Protein AF-A0A1H2SN84-F1 (afdb_monomer)

Radius of gyration: 19.7 Å; Cα contacts (8 Å, |Δi|>4): 60; chains: 1; bounding box: 45×28×54 Å

Sequence (110 aa):
MRTSPFPPEVRESVITLAETGVSQRDIAGRFGLSKTTVSKWIIAARRKGRAVPVPTDRTGVTVLSGDSKSLIRLRAEAERRHVSPEMLASVLLATICADDLFNAVLEDAW

Structure (mmCIF, N/CA/C/O backbone):
data_AF-A0A1H2SN84-F1
#
_entry.id   AF-A0A1H2SN84-F1
#
loop_
_atom_site.group_PDB
_atom_site.id
_atom_site.type_symbol
_atom_site.label_atom_id
_atom_site.label_alt_id
_atom_site.label_comp_id
_atom_site.label_asym_id
_atom_site.label_entity_id
_atom_site.label_seq_id
_atom_site.pdbx_PDB_ins_code
_atom_site.Cartn_x
_atom_site.Cartn_y
_atom_site.Cartn_z
_atom_site.occupancy
_atom_site.B_iso_or_equiv
_atom_site.auth_seq_id
_atom_site.auth_comp_id
_atom_site.auth_asym_id
_atom_site.auth_atom_id
_atom_site.pdbx_PDB_model_num
ATOM 1 N N . MET A 1 1 ? -20.908 4.381 32.822 1.00 42.06 1 MET A N 1
ATOM 2 C CA . MET A 1 1 ? -20.541 3.764 31.526 1.00 42.06 1 MET A CA 1
ATOM 3 C C . MET A 1 1 ? -20.083 4.869 30.583 1.00 42.06 1 MET A C 1
ATOM 5 O O . MET A 1 1 ? -20.814 5.836 30.439 1.00 42.06 1 MET A O 1
ATOM 9 N N . ARG A 1 2 ? -18.887 4.788 29.982 1.00 47.16 2 ARG A N 1
ATOM 10 C CA . ARG A 1 2 ? -18.501 5.723 28.908 1.00 47.16 2 ARG A CA 1
ATOM 11 C C . ARG A 1 2 ? -19.258 5.314 27.644 1.00 47.16 2 ARG A C 1
ATOM 13 O O . ARG A 1 2 ? -18.865 4.355 26.984 1.00 47.16 2 ARG A O 1
ATOM 20 N N . THR A 1 3 ? -20.368 5.980 27.354 1.00 54.72 3 THR A N 1
ATOM 21 C CA . THR A 1 3 ? -21.094 5.813 26.095 1.00 54.72 3 THR A CA 1
ATOM 22 C C . THR A 1 3 ? -20.196 6.304 24.961 1.00 54.72 3 THR A C 1
ATOM 24 O O . THR A 1 3 ? -19.685 7.422 24.977 1.00 54.72 3 THR A O 1
ATOM 27 N N . SER A 1 4 ? -19.902 5.418 24.010 1.00 61.47 4 SER A N 1
ATOM 28 C CA . SER A 1 4 ? -19.196 5.800 22.786 1.00 61.47 4 SER A CA 1
ATOM 29 C C . SER A 1 4 ? -20.082 6.809 22.043 1.00 61.47 4 SER A C 1
ATOM 31 O O . SER A 1 4 ? -21.255 6.502 21.852 1.00 61.47 4 SER A O 1
ATOM 33 N N . PRO A 1 5 ? -19.567 7.967 21.595 1.00 78.06 5 PRO A N 1
ATOM 34 C CA . PRO A 1 5 ? -20.368 9.011 20.940 1.00 78.06 5 PRO A CA 1
ATOM 35 C C . PRO A 1 5 ? -20.886 8.616 19.545 1.00 78.06 5 PRO A C 1
ATOM 37 O O . PRO A 1 5 ? -21.549 9.406 18.886 1.00 78.06 5 PRO A O 1
ATOM 40 N N . PHE A 1 6 ? -20.576 7.401 19.086 1.00 81.81 6 PHE A N 1
ATOM 41 C CA . PHE A 1 6 ? -20.945 6.885 17.773 1.00 81.81 6 PHE A CA 1
ATOM 42 C C . PHE A 1 6 ? -21.867 5.673 17.928 1.00 81.81 6 PHE A C 1
ATOM 44 O O . PHE A 1 6 ? -21.550 4.803 18.753 1.00 81.81 6 PHE A O 1
ATOM 51 N N . PRO A 1 7 ? -22.943 5.581 17.121 1.00 86.12 7 PRO A N 1
ATOM 52 C CA . PRO A 1 7 ? -23.800 4.405 17.070 1.00 86.12 7 PRO A CA 1
ATOM 53 C C . PRO A 1 7 ? -22.995 3.126 16.782 1.00 86.12 7 PRO A C 1
ATOM 55 O O . PRO A 1 7 ? -21.998 3.175 16.052 1.00 86.12 7 PRO A O 1
ATOM 58 N N . PRO A 1 8 ? -23.413 1.966 17.318 1.00 86.06 8 PRO A N 1
ATOM 59 C CA . PRO A 1 8 ? -22.728 0.695 17.079 1.00 86.06 8 PRO A CA 1
ATOM 60 C C . PRO A 1 8 ? -22.674 0.320 15.588 1.00 86.06 8 PRO A C 1
ATOM 62 O O . PRO A 1 8 ? -21.677 -0.242 15.141 1.00 86.06 8 PRO A O 1
ATOM 65 N N . GLU A 1 9 ? -23.680 0.713 14.809 1.00 90.06 9 GLU A N 1
ATOM 66 C CA . GLU A 1 9 ? -23.779 0.458 13.364 1.00 90.06 9 GLU A CA 1
ATOM 67 C C . GLU A 1 9 ? -22.654 1.120 12.555 1.00 90.06 9 GLU A C 1
ATOM 69 O O . GLU A 1 9 ? -22.128 0.542 11.601 1.00 90.06 9 GLU A O 1
ATOM 74 N N . VAL A 1 10 ? -22.213 2.311 12.979 1.00 92.94 10 VAL A N 1
ATOM 75 C CA . VAL A 1 10 ? -21.091 3.024 12.347 1.00 92.94 10 VAL A CA 1
ATOM 76 C C . VAL A 1 10 ? -19.797 2.244 12.544 1.00 92.94 10 VAL A C 1
ATOM 78 O O . VAL A 1 10 ? -18.995 2.111 11.622 1.00 92.94 10 VAL A O 1
ATOM 81 N N . ARG A 1 11 ? -19.592 1.696 13.747 1.00 93.69 11 ARG A N 1
ATOM 82 C CA . ARG A 1 11 ? -18.414 0.875 14.036 1.00 93.69 11 ARG A CA 1
ATOM 83 C C . ARG A 1 11 ? -18.399 -0.383 13.177 1.00 93.69 11 ARG A C 1
ATOM 85 O O . ARG A 1 11 ? -17.339 -0.723 12.663 1.00 93.69 11 ARG A O 1
ATOM 92 N N . GLU A 1 12 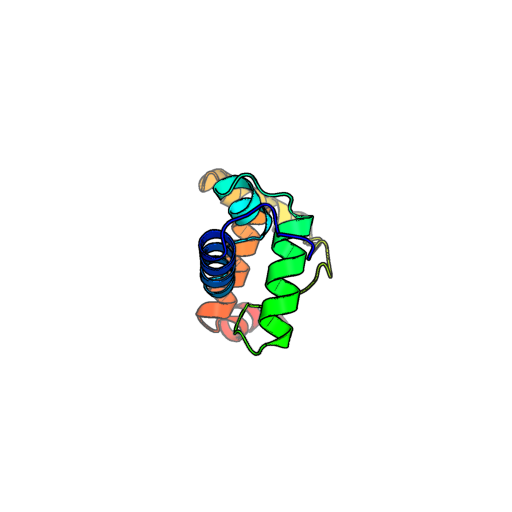? -19.537 -1.051 13.035 1.00 94.56 12 GLU A N 1
ATOM 93 C CA . GLU A 1 12 ? -19.620 -2.266 12.227 1.00 94.56 12 GLU A CA 1
ATOM 94 C C . GLU A 1 12 ? -19.336 -1.966 10.751 1.00 94.56 12 GLU A C 1
ATOM 96 O O . GLU A 1 12 ? -18.473 -2.603 10.157 1.00 94.56 12 GLU A O 1
ATOM 101 N N . SER A 1 13 ? -19.929 -0.897 10.211 1.00 94.19 13 SER A N 1
ATOM 102 C CA . SER A 1 13 ? -19.677 -0.436 8.837 1.00 94.19 13 SER A CA 1
ATOM 103 C C . SER A 1 13 ? -18.196 -0.130 8.579 1.00 94.19 13 SER A C 1
ATOM 105 O O . SER A 1 13 ? -17.649 -0.481 7.533 1.00 94.19 13 SER A O 1
ATOM 107 N N . VAL A 1 14 ? -17.519 0.497 9.550 1.00 95.12 14 VAL A N 1
ATOM 108 C CA . VAL A 1 14 ? -16.070 0.750 9.500 1.00 95.12 14 VAL A CA 1
ATOM 109 C C . VAL A 1 14 ? -15.273 -0.552 9.439 1.00 95.12 14 VAL A C 1
ATOM 111 O O . VAL A 1 14 ? -14.312 -0.632 8.675 1.00 95.12 14 VAL A O 1
ATOM 114 N N . ILE A 1 15 ? -15.642 -1.559 10.235 1.00 94.62 15 ILE A N 1
ATOM 115 C CA . ILE A 1 15 ? -14.945 -2.849 10.260 1.00 94.62 15 ILE A CA 1
ATOM 116 C C . ILE A 1 15 ? -15.157 -3.578 8.932 1.00 94.62 15 ILE A C 1
ATOM 118 O O . ILE A 1 15 ? -14.170 -3.991 8.334 1.00 94.62 15 ILE A O 1
ATOM 122 N N . THR A 1 16 ? -16.390 -3.653 8.426 1.00 92.31 16 THR A N 1
ATOM 123 C CA . THR A 1 16 ? -16.699 -4.299 7.141 1.00 92.31 16 THR A CA 1
ATOM 124 C C . THR A 1 16 ? -15.935 -3.665 5.979 1.00 92.31 16 THR A C 1
ATOM 126 O O . THR A 1 16 ? -15.356 -4.373 5.162 1.00 92.31 16 THR A O 1
ATOM 129 N N . LEU A 1 17 ? -15.852 -2.332 5.917 1.00 89.81 17 LEU A N 1
ATOM 130 C CA . LEU A 1 17 ? -15.045 -1.653 4.894 1.00 89.81 17 LEU A CA 1
ATOM 131 C C . LEU A 1 17 ? -13.541 -1.897 5.063 1.00 89.81 17 LEU A C 1
ATOM 133 O O . LEU A 1 17 ? -12.799 -1.905 4.085 1.00 89.81 17 LEU A O 1
ATOM 137 N N . ALA A 1 18 ? -13.069 -2.084 6.293 1.00 89.06 18 ALA A N 1
ATOM 138 C CA . ALA A 1 18 ? -11.676 -2.434 6.525 1.00 89.06 18 ALA A CA 1
ATOM 139 C C . ALA A 1 18 ? -11.375 -3.879 6.090 1.00 89.06 18 ALA A C 1
ATOM 141 O O . ALA A 1 18 ? -10.291 -4.132 5.575 1.00 89.06 18 ALA A O 1
ATOM 142 N N . GLU A 1 19 ? -12.317 -4.814 6.259 1.00 86.94 19 GLU A N 1
ATOM 143 C CA . GLU A 1 19 ? -12.201 -6.204 5.785 1.00 86.94 19 GLU A CA 1
ATOM 144 C C . GLU A 1 19 ? -12.072 -6.288 4.261 1.00 86.94 19 GLU A C 1
ATOM 146 O O . GLU A 1 19 ? -11.344 -7.138 3.759 1.00 86.94 19 GLU A O 1
ATOM 151 N N . THR A 1 20 ? -12.686 -5.359 3.523 1.00 81.69 20 THR A N 1
ATOM 152 C CA . THR A 1 20 ? -12.549 -5.267 2.060 1.00 81.69 20 THR A CA 1
ATOM 153 C C . THR A 1 20 ? -11.280 -4.540 1.597 1.00 81.69 20 THR A C 1
ATOM 155 O O . THR A 1 20 ? -11.100 -4.318 0.402 1.00 81.69 20 THR A O 1
ATOM 158 N N . GLY A 1 21 ? -10.386 -4.164 2.518 1.00 79.62 21 GLY A N 1
ATOM 159 C CA . GLY A 1 21 ? -9.094 -3.552 2.194 1.00 79.62 21 GLY A CA 1
ATOM 160 C C . GLY A 1 21 ? -9.129 -2.037 1.968 1.00 79.62 21 GLY A C 1
ATOM 161 O O . GLY A 1 21 ? -8.126 -1.464 1.544 1.00 79.62 21 GLY A O 1
ATOM 162 N N . VAL A 1 22 ? -10.238 -1.352 2.272 1.00 83.44 22 VAL A N 1
ATOM 163 C CA . VAL A 1 22 ? -10.298 0.115 2.164 1.00 83.44 22 VAL A CA 1
ATOM 164 C C . VAL A 1 22 ? -9.351 0.759 3.180 1.00 83.44 22 VAL A C 1
ATOM 166 O O . VAL A 1 22 ? -9.267 0.356 4.344 1.00 83.44 22 VAL A O 1
ATOM 169 N N . SER A 1 23 ? -8.631 1.801 2.754 1.00 83.62 23 SER A N 1
ATOM 170 C CA . SER A 1 23 ? -7.645 2.458 3.607 1.00 83.62 23 SER A CA 1
ATOM 171 C C . SER A 1 23 ? -8.298 3.129 4.823 1.00 83.62 23 SER A C 1
ATOM 173 O O . SER A 1 23 ? -9.379 3.717 4.752 1.00 83.62 23 SER A O 1
ATOM 175 N N . GLN A 1 24 ? -7.596 3.133 5.961 1.00 87.62 24 GLN A N 1
ATOM 176 C CA . GLN A 1 24 ? -8.080 3.802 7.177 1.00 87.62 24 GLN A CA 1
ATOM 177 C C . GLN A 1 24 ? -8.325 5.304 6.974 1.00 87.62 24 GLN A C 1
ATOM 179 O O . GLN A 1 24 ? -9.145 5.886 7.680 1.00 87.62 24 GLN A O 1
ATOM 184 N N . ARG A 1 25 ? -7.589 5.939 6.048 1.00 86.44 25 ARG A N 1
ATOM 185 C CA . ARG A 1 25 ? -7.744 7.361 5.718 1.00 86.44 25 ARG A CA 1
ATOM 186 C C . ARG A 1 25 ? -9.075 7.601 5.012 1.00 86.44 25 ARG A C 1
ATOM 188 O O . ARG A 1 25 ? -9.788 8.525 5.391 1.00 86.44 25 ARG A O 1
ATOM 195 N N . ASP A 1 26 ? -9.414 6.757 4.047 1.00 83.75 26 ASP A N 1
ATOM 196 C CA . ASP A 1 26 ? -10.651 6.901 3.280 1.00 83.75 26 ASP A CA 1
ATOM 197 C C . ASP A 1 26 ? -11.862 6.550 4.137 1.00 83.75 26 ASP A C 1
ATOM 199 O O . ASP A 1 26 ? -12.858 7.268 4.118 1.00 83.75 26 ASP A O 1
ATOM 203 N N . ILE A 1 27 ? -11.754 5.512 4.972 1.00 91.19 27 ILE A N 1
ATOM 204 C CA . ILE A 1 27 ? -12.781 5.188 5.967 1.00 91.19 27 ILE A CA 1
ATOM 205 C C . ILE A 1 27 ? -12.984 6.374 6.923 1.00 91.19 27 ILE A C 1
ATOM 207 O O . ILE A 1 27 ? -14.113 6.803 7.141 1.00 91.19 27 ILE A O 1
ATOM 211 N N . ALA A 1 28 ? -11.907 6.954 7.460 1.00 91.06 28 ALA A N 1
ATOM 212 C CA . ALA A 1 28 ? -11.997 8.126 8.331 1.00 91.06 28 ALA A CA 1
ATOM 213 C C . ALA A 1 28 ? -12.712 9.304 7.645 1.00 91.06 28 ALA A C 1
ATOM 215 O O . ALA A 1 28 ? -13.610 9.899 8.240 1.00 91.06 28 ALA A O 1
ATOM 216 N N . GLY A 1 29 ? -12.369 9.588 6.383 1.00 92.12 29 GLY A N 1
ATOM 217 C CA . GLY A 1 29 ? -13.013 10.632 5.584 1.00 92.12 29 GLY A CA 1
ATOM 218 C C . GLY A 1 29 ? -14.501 10.377 5.337 1.00 92.12 29 GLY A C 1
ATOM 219 O O . GLY A 1 29 ? -15.306 11.288 5.505 1.00 92.12 29 GLY A O 1
ATOM 220 N N . ARG A 1 30 ? -14.886 9.137 5.009 1.00 91.81 30 ARG A N 1
ATOM 221 C CA . ARG A 1 30 ? -16.283 8.761 4.718 1.00 91.81 30 ARG A CA 1
ATOM 222 C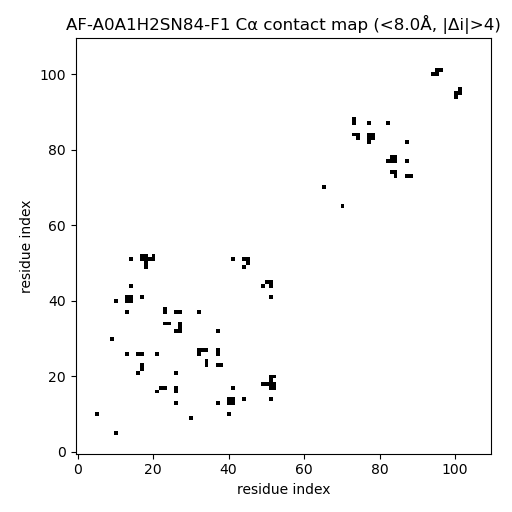 C . ARG A 1 30 ? -17.221 8.926 5.911 1.00 91.81 30 ARG A C 1
ATOM 224 O O . ARG A 1 30 ? -18.367 9.311 5.725 1.00 91.81 30 ARG A O 1
ATOM 231 N N . PHE A 1 31 ? -16.747 8.632 7.121 1.00 90.50 31 PHE A N 1
ATOM 232 C CA . PHE A 1 31 ? -17.577 8.665 8.333 1.00 90.50 31 PHE A CA 1
ATOM 233 C C . PHE A 1 31 ? -17.338 9.901 9.213 1.00 90.50 31 PHE A C 1
ATOM 235 O O . PHE A 1 31 ? -17.884 9.975 10.312 1.00 90.50 31 PHE A O 1
ATOM 242 N N . GLY A 1 32 ? -16.499 10.852 8.783 1.00 91.69 32 GLY A N 1
ATOM 243 C CA . GLY A 1 32 ? -16.144 12.023 9.596 1.00 91.69 32 GLY A CA 1
ATOM 244 C C . GLY A 1 32 ? -15.431 11.657 10.906 1.00 91.69 32 GLY A C 1
ATOM 245 O O . GLY A 1 32 ? -15.576 12.339 11.919 1.00 91.69 32 GLY A O 1
ATOM 246 N N . LEU A 1 33 ? -14.688 10.548 10.913 1.00 92.94 33 LEU A N 1
ATOM 247 C CA . LEU A 1 33 ? -14.014 10.020 12.097 1.00 92.94 33 LEU A CA 1
ATOM 248 C C . LEU A 1 33 ? -12.544 10.426 12.120 1.00 92.94 33 LEU A C 1
ATOM 250 O O . LEU A 1 33 ? -11.891 10.563 11.089 1.00 92.94 33 LEU A O 1
ATOM 254 N N . SER A 1 34 ? -11.964 10.511 13.318 1.00 91.75 34 SER A N 1
ATOM 255 C CA . SER A 1 34 ? -10.507 10.582 13.421 1.00 91.75 34 SER A CA 1
ATOM 256 C C . SER A 1 34 ? -9.875 9.260 12.967 1.00 91.75 34 SER A C 1
ATOM 258 O O . SER A 1 34 ? -10.366 8.172 13.290 1.00 91.75 34 SER A O 1
ATOM 260 N N . LYS A 1 35 ? -8.718 9.336 12.299 1.00 88.25 35 LYS A N 1
ATOM 261 C CA . LYS A 1 35 ? -7.921 8.147 11.949 1.00 88.25 35 LYS A CA 1
ATOM 262 C C . LYS A 1 35 ? -7.601 7.286 13.179 1.00 88.25 35 LYS A C 1
ATOM 264 O O . LYS A 1 35 ? -7.609 6.060 13.102 1.00 88.25 35 LYS A O 1
ATOM 269 N N . THR A 1 36 ? -7.366 7.918 14.329 1.00 91.81 36 THR A N 1
ATOM 270 C CA . THR A 1 36 ? -7.114 7.235 15.606 1.00 91.81 36 THR A CA 1
ATOM 271 C C . THR A 1 36 ? -8.313 6.397 16.055 1.00 91.81 36 THR A C 1
ATOM 273 O O . THR A 1 36 ? -8.129 5.288 16.555 1.00 91.81 36 THR A O 1
ATOM 276 N N . THR A 1 37 ? -9.538 6.891 15.854 1.00 93.50 37 THR A N 1
ATOM 277 C CA . THR A 1 37 ? -10.776 6.154 16.156 1.00 93.50 37 THR A CA 1
ATOM 278 C C . THR A 1 37 ? -10.902 4.914 15.275 1.00 93.50 37 THR A C 1
ATOM 280 O O . THR A 1 37 ? -11.088 3.816 15.797 1.00 93.50 37 THR A O 1
ATOM 283 N N . VAL A 1 38 ? -10.719 5.075 13.960 1.00 93.31 38 VAL A N 1
ATOM 284 C CA . VAL A 1 38 ? -10.771 3.973 12.984 1.00 93.31 38 VAL A CA 1
ATOM 285 C C . VAL A 1 38 ? -9.725 2.903 13.308 1.00 93.31 38 VAL A C 1
ATOM 287 O O . VAL A 1 38 ? -10.051 1.721 13.408 1.00 93.31 38 VAL A O 1
ATOM 290 N N . SER A 1 39 ? -8.483 3.317 13.577 1.00 92.06 39 SER A N 1
ATOM 291 C CA . SER A 1 39 ? -7.392 2.411 13.956 1.00 92.06 39 SER A CA 1
ATOM 292 C C . SER A 1 39 ? -7.714 1.606 15.222 1.00 92.06 39 SER A C 1
ATOM 294 O O . SER A 1 39 ? -7.578 0.382 15.232 1.00 92.06 39 SER A O 1
ATOM 296 N N . LYS A 1 40 ? -8.232 2.258 16.274 1.00 93.62 40 LYS A N 1
ATOM 297 C CA . LYS A 1 40 ? -8.639 1.575 17.514 1.00 93.62 40 LYS A CA 1
ATOM 298 C C . LYS A 1 40 ? -9.709 0.510 17.269 1.00 93.62 40 LYS A C 1
ATOM 300 O O . LYS A 1 40 ? -9.622 -0.573 17.847 1.00 93.62 40 LYS A O 1
ATOM 305 N N . TRP A 1 41 ? -10.708 0.802 16.438 1.00 94.94 41 TRP A N 1
ATOM 306 C CA . TRP A 1 41 ? -11.778 -0.152 16.132 1.00 94.94 41 TRP A CA 1
ATOM 307 C C . TRP A 1 41 ? -11.281 -1.339 15.312 1.00 94.94 41 TRP A C 1
ATOM 309 O O . TRP A 1 41 ? -11.607 -2.472 15.652 1.00 94.94 41 TRP A O 1
ATOM 319 N N . ILE A 1 42 ? -10.422 -1.102 14.321 1.00 92.56 42 ILE A N 1
ATOM 320 C CA . ILE A 1 42 ? -9.803 -2.163 13.519 1.00 92.56 42 ILE A CA 1
ATOM 321 C C . ILE A 1 42 ? -8.933 -3.084 14.384 1.00 92.56 42 ILE A C 1
ATOM 323 O O . ILE A 1 42 ? -9.049 -4.305 14.296 1.00 92.56 42 ILE A O 1
ATOM 327 N N . ILE A 1 43 ? -8.097 -2.526 15.267 1.00 91.25 43 ILE A N 1
ATOM 328 C CA . ILE A 1 43 ? -7.264 -3.321 16.185 1.00 91.25 43 ILE A CA 1
ATOM 329 C C . ILE A 1 43 ? -8.146 -4.183 17.097 1.00 91.25 43 ILE A C 1
ATOM 331 O O . ILE A 1 43 ? -7.865 -5.365 17.298 1.00 91.25 43 ILE A O 1
ATOM 335 N N . ALA A 1 44 ? -9.225 -3.611 17.636 1.00 92.56 44 ALA A N 1
ATOM 336 C CA . ALA A 1 44 ? -10.167 -4.352 18.467 1.00 92.56 44 ALA A CA 1
ATOM 337 C C . ALA A 1 44 ? -10.889 -5.461 17.683 1.00 92.56 44 ALA A C 1
ATOM 339 O O . ALA A 1 44 ? -11.083 -6.545 18.224 1.00 92.56 44 ALA A O 1
ATOM 340 N N . ALA A 1 45 ? -11.256 -5.217 16.423 1.00 92.25 45 ALA A N 1
ATOM 341 C CA . ALA A 1 45 ? -11.887 -6.205 15.551 1.00 92.25 45 ALA A CA 1
ATOM 342 C C . ALA A 1 45 ? -10.947 -7.380 15.243 1.00 92.25 45 ALA A C 1
ATOM 344 O O . ALA A 1 45 ? -11.350 -8.533 15.376 1.00 92.25 45 ALA A O 1
ATOM 345 N N . ARG A 1 46 ? -9.670 -7.110 14.944 1.00 88.50 46 ARG A N 1
ATOM 346 C CA . ARG A 1 46 ? -8.657 -8.162 14.744 1.00 88.50 46 ARG A CA 1
ATOM 347 C C . ARG A 1 46 ? -8.456 -9.029 15.975 1.00 88.50 46 ARG A C 1
ATOM 349 O O . ARG A 1 46 ? -8.409 -10.246 15.864 1.00 88.50 46 ARG A O 1
ATOM 356 N N . ARG A 1 47 ? -8.398 -8.419 17.165 1.00 91.00 47 ARG A N 1
ATOM 357 C CA . ARG A 1 47 ? -8.324 -9.170 18.433 1.00 91.00 47 ARG A CA 1
ATOM 358 C C . ARG A 1 47 ? -9.531 -10.085 18.649 1.00 91.00 47 ARG A C 1
ATOM 360 O O . ARG A 1 47 ? -9.423 -11.053 19.386 1.00 91.00 47 ARG A O 1
ATOM 367 N N . LYS A 1 48 ? -10.665 -9.777 18.015 1.00 91.94 48 LYS A N 1
ATOM 368 C CA . LYS A 1 48 ? -11.880 -10.601 18.001 1.00 91.94 48 LYS A CA 1
ATOM 369 C C . LYS A 1 48 ? -11.930 -11.596 16.830 1.00 91.94 48 LYS A C 1
ATOM 371 O O . LYS A 1 48 ? -12.980 -12.179 16.598 1.00 91.94 48 LYS A O 1
ATOM 376 N N . GLY A 1 49 ? -10.837 -11.771 16.085 1.00 90.31 49 GLY A N 1
ATOM 377 C CA . GLY A 1 49 ? -10.738 -12.732 14.983 1.00 90.31 49 GLY A CA 1
ATOM 378 C C . GLY A 1 49 ? -11.299 -12.251 13.643 1.00 90.31 49 GLY A C 1
ATOM 379 O O . GLY A 1 49 ? -11.434 -13.054 12.727 1.00 90.31 49 GLY A O 1
ATOM 380 N N . ARG A 1 50 ? -11.631 -10.961 13.495 1.00 89.88 50 ARG A N 1
ATOM 381 C CA . ARG A 1 50 ? -12.093 -10.418 12.206 1.00 89.88 50 ARG A CA 1
ATOM 382 C C . ARG A 1 50 ? -10.944 -10.373 11.200 1.00 89.88 50 ARG A C 1
ATOM 384 O O . ARG A 1 50 ? -9.837 -9.948 11.547 1.00 89.88 50 ARG A O 1
ATOM 391 N N . ALA A 1 51 ? -11.228 -10.752 9.956 1.00 85.25 51 ALA A N 1
ATOM 392 C CA . ALA A 1 51 ? -10.264 -10.852 8.861 1.00 85.25 51 ALA A CA 1
ATOM 393 C C . ALA A 1 51 ? -9.942 -9.477 8.248 1.00 85.25 51 ALA A C 1
ATOM 395 O O . ALA A 1 51 ? -10.018 -9.279 7.042 1.00 85.25 51 ALA A O 1
ATOM 396 N N . VAL A 1 52 ? -9.596 -8.496 9.085 1.00 80.25 52 VAL A N 1
ATOM 397 C CA . VAL A 1 52 ? -9.169 -7.183 8.600 1.00 80.25 52 VAL A CA 1
ATOM 398 C C . VAL A 1 52 ? -7.702 -7.283 8.187 1.00 80.25 52 VAL A C 1
ATOM 400 O O . VAL A 1 52 ? -6.871 -7.469 9.089 1.00 80.25 52 VAL A O 1
ATOM 403 N N . PRO A 1 53 ? -7.350 -7.085 6.900 1.00 72.88 53 PRO A N 1
ATOM 404 C CA . PRO A 1 53 ? -5.969 -7.124 6.437 1.00 72.88 53 PRO A CA 1
ATOM 405 C C . PRO A 1 53 ? -5.111 -6.233 7.323 1.00 72.88 53 PRO A C 1
ATOM 407 O O . PRO A 1 53 ? -5.463 -5.077 7.587 1.00 72.88 53 PRO A O 1
ATOM 410 N N . VAL A 1 54 ? -4.021 -6.773 7.864 1.00 63.16 54 VAL A N 1
ATOM 411 C CA . VAL A 1 54 ? -2.998 -5.939 8.494 1.00 63.16 54 VAL A CA 1
ATOM 412 C C . VAL A 1 54 ? -2.499 -5.027 7.379 1.00 63.16 54 VAL A C 1
ATOM 414 O O . VAL A 1 54 ? -2.148 -5.552 6.328 1.00 63.16 54 VAL A O 1
ATOM 417 N N . PRO A 1 55 ? -2.514 -3.685 7.536 1.00 56.56 55 PRO A N 1
ATOM 418 C CA . PRO A 1 55 ? -1.709 -2.860 6.670 1.00 56.56 55 PRO A CA 1
ATOM 419 C C . PRO A 1 55 ? -0.316 -3.377 6.946 1.00 56.56 55 PRO A C 1
ATOM 421 O O . PRO A 1 55 ? 0.185 -3.165 8.054 1.00 56.56 55 PRO A O 1
ATOM 424 N N . THR A 1 56 ? 0.216 -4.145 6.002 1.00 49.41 56 THR A N 1
ATOM 425 C CA . THR A 1 56 ? 1.634 -4.418 5.901 1.00 49.41 56 THR A CA 1
ATOM 426 C C . THR A 1 56 ? 2.258 -3.044 6.101 1.00 49.41 56 THR A C 1
ATOM 428 O O . THR A 1 56 ? 1.924 -2.077 5.405 1.00 49.41 56 THR A O 1
ATOM 431 N N . ASP A 1 57 ? 2.889 -2.914 7.263 1.00 43.59 57 ASP A N 1
ATOM 432 C CA . ASP A 1 57 ? 3.825 -1.867 7.617 1.00 43.59 57 ASP A CA 1
ATOM 433 C C . ASP A 1 57 ? 4.311 -1.111 6.370 1.00 43.59 57 ASP A C 1
ATOM 435 O O . ASP A 1 57 ? 4.748 -1.670 5.379 1.00 43.59 57 ASP A O 1
ATOM 439 N N . ARG A 1 58 ? 4.256 0.214 6.287 1.00 43.34 58 ARG A N 1
ATOM 440 C CA . ARG A 1 58 ? 5.219 1.102 6.957 1.00 43.34 58 ARG A CA 1
ATOM 441 C C . ARG A 1 58 ? 6.639 0.541 7.182 1.00 43.34 58 ARG A C 1
ATOM 443 O O . ARG A 1 58 ? 7.376 1.119 7.973 1.00 43.34 58 ARG A O 1
ATOM 450 N N . THR A 1 59 ? 7.068 -0.461 6.424 1.00 40.19 59 THR A N 1
ATOM 451 C CA . THR A 1 59 ? 8.468 -0.734 6.111 1.00 40.19 59 THR A CA 1
ATOM 452 C C . THR A 1 59 ? 8.710 -0.319 4.671 1.00 40.19 59 THR A C 1
ATOM 454 O O . THR A 1 59 ? 8.212 -0.935 3.737 1.00 40.19 59 THR A O 1
ATOM 457 N N . GLY A 1 60 ? 9.481 0.756 4.523 1.00 43.06 60 GLY A N 1
ATOM 458 C CA . GLY A 1 60 ? 10.033 1.191 3.252 1.00 43.06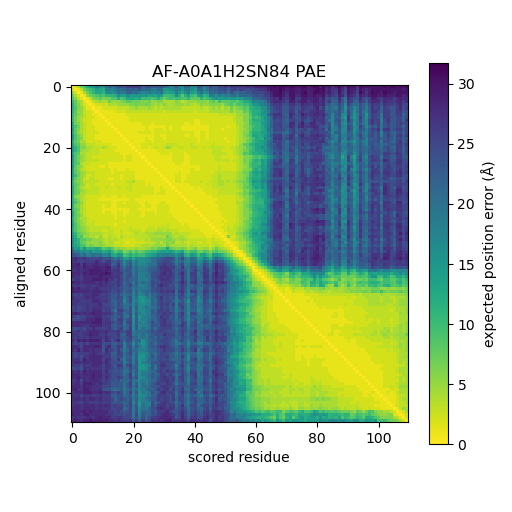 60 GLY A CA 1
ATOM 459 C C . GLY A 1 60 ? 9.199 2.258 2.561 1.00 43.06 60 GLY A C 1
ATOM 460 O O . GLY A 1 60 ? 8.187 1.989 1.928 1.00 43.06 60 GLY A O 1
ATOM 461 N N . VAL A 1 61 ? 9.712 3.485 2.541 1.00 48.34 61 VAL A N 1
ATOM 462 C CA . VAL A 1 61 ? 9.756 4.136 1.232 1.00 48.34 61 VAL A CA 1
ATOM 463 C C . VAL A 1 61 ? 10.536 3.163 0.349 1.00 48.34 61 VAL A C 1
ATOM 465 O O . VAL A 1 61 ? 11.731 2.981 0.573 1.00 48.34 61 VAL A O 1
ATOM 468 N N . THR A 1 62 ? 9.881 2.479 -0.587 1.00 50.31 62 THR A N 1
ATOM 469 C CA . THR A 1 62 ? 10.616 1.778 -1.640 1.00 50.31 62 THR A CA 1
ATOM 470 C C . THR A 1 62 ? 11.188 2.864 -2.530 1.00 50.31 62 THR A C 1
ATOM 472 O O . THR A 1 62 ? 10.499 3.420 -3.384 1.00 50.31 62 THR A O 1
ATOM 475 N N . VAL A 1 63 ? 12.439 3.236 -2.272 1.00 55.88 63 VAL A N 1
ATOM 476 C CA . VAL A 1 63 ? 13.193 4.041 -3.223 1.00 55.88 63 VAL A CA 1
ATOM 477 C C . VAL A 1 63 ? 13.445 3.119 -4.403 1.00 55.88 63 VAL A C 1
ATOM 479 O O . VAL A 1 63 ? 14.204 2.161 -4.291 1.00 55.88 63 VAL A O 1
ATOM 482 N N . LEU A 1 64 ? 12.775 3.383 -5.521 1.00 60.31 64 LEU A N 1
ATOM 483 C CA . LEU A 1 64 ? 13.137 2.784 -6.798 1.00 60.31 64 LEU A CA 1
ATOM 484 C C . LEU A 1 64 ? 14.494 3.362 -7.197 1.00 60.31 64 LEU A C 1
ATOM 486 O O . LEU A 1 64 ? 14.586 4.384 -7.875 1.00 60.31 64 LEU A O 1
ATOM 490 N N . SER A 1 65 ? 15.556 2.743 -6.695 1.00 60.94 65 SER A N 1
ATOM 491 C CA . SER A 1 65 ? 16.910 2.977 -7.162 1.00 60.94 65 SER A CA 1
ATOM 492 C C . SER A 1 65 ? 17.113 2.154 -8.426 1.00 60.94 65 SER A C 1
ATOM 494 O O . SER A 1 65 ? 17.058 0.928 -8.391 1.00 60.94 65 SER A O 1
ATOM 496 N N . GLY A 1 66 ? 17.334 2.841 -9.536 1.00 70.50 66 GLY A N 1
ATOM 497 C CA . GLY A 1 66 ? 17.716 2.251 -10.810 1.00 70.50 66 GLY A CA 1
ATOM 498 C C . GLY A 1 66 ? 18.750 3.141 -11.482 1.00 70.50 66 GLY A C 1
ATOM 499 O O . GLY A 1 66 ? 18.946 4.291 -11.079 1.00 70.50 66 GLY A O 1
ATOM 500 N N . ASP A 1 67 ? 19.416 2.619 -12.505 1.00 84.38 67 ASP A N 1
ATOM 501 C CA . ASP A 1 67 ? 20.280 3.443 -13.336 1.00 84.38 67 ASP A CA 1
ATOM 502 C C . ASP A 1 67 ? 19.461 4.547 -14.036 1.00 84.38 67 ASP A C 1
ATOM 504 O O . ASP A 1 67 ? 18.242 4.443 -14.235 1.00 84.38 67 ASP A O 1
ATOM 508 N N . SER A 1 68 ? 20.139 5.628 -14.426 1.00 82.88 68 SER A N 1
ATOM 509 C CA . SER A 1 68 ? 19.492 6.793 -15.036 1.00 82.88 68 SER A CA 1
ATOM 510 C C . SER A 1 68 ? 18.646 6.436 -16.262 1.00 82.88 68 SER A C 1
ATOM 512 O O . SER A 1 68 ? 17.609 7.061 -16.480 1.00 82.88 68 SER A O 1
ATOM 514 N N . LYS A 1 69 ? 19.036 5.427 -17.055 1.00 89.94 69 LYS A N 1
ATOM 515 C CA . LYS A 1 69 ? 18.316 5.034 -18.273 1.00 89.94 69 LYS A CA 1
ATOM 516 C C . LYS A 1 69 ? 16.986 4.366 -17.926 1.00 89.94 69 LYS A C 1
ATOM 518 O O . LYS A 1 69 ? 15.961 4.732 -18.506 1.00 89.94 69 LYS A O 1
ATOM 523 N N . SER A 1 70 ? 16.984 3.457 -16.953 1.00 88.50 70 SER A N 1
ATOM 524 C CA . SER A 1 70 ? 15.770 2.789 -16.465 1.00 88.50 70 SER A CA 1
ATOM 525 C C . SER A 1 70 ? 14.765 3.789 -15.884 1.00 88.50 70 SER A C 1
ATOM 527 O O . SER A 1 70 ? 13.581 3.758 -16.228 1.00 88.50 70 SER A O 1
ATOM 529 N N . LEU A 1 71 ? 15.236 4.753 -15.085 1.00 87.31 71 LEU A N 1
ATOM 530 C CA . LEU A 1 71 ? 14.376 5.794 -14.509 1.00 87.31 71 LEU A CA 1
ATOM 531 C C . LEU A 1 71 ? 13.813 6.757 -15.563 1.00 87.31 71 LEU A C 1
ATOM 533 O O . LEU A 1 71 ? 12.635 7.116 -15.495 1.00 87.31 71 LEU A O 1
ATOM 537 N N . ILE A 1 72 ? 14.615 7.157 -16.556 1.00 92.88 72 ILE A N 1
ATOM 538 C CA . ILE A 1 72 ? 14.141 7.974 -17.686 1.00 92.88 72 ILE A CA 1
ATOM 539 C C . ILE A 1 72 ? 13.041 7.232 -18.449 1.00 92.88 72 ILE A C 1
ATOM 541 O O . ILE A 1 72 ? 12.012 7.825 -18.781 1.00 92.88 72 ILE A O 1
ATOM 545 N N . ARG A 1 73 ? 13.222 5.930 -18.701 1.00 94.75 73 ARG A N 1
ATOM 546 C CA . ARG A 1 73 ? 12.233 5.138 -19.434 1.00 94.75 73 ARG A CA 1
ATOM 547 C C . ARG A 1 73 ? 10.923 4.999 -18.662 1.00 94.75 73 ARG A C 1
ATOM 549 O O . ARG A 1 73 ? 9.867 5.186 -19.265 1.00 94.75 73 ARG A O 1
ATOM 556 N N . LEU A 1 74 ? 10.992 4.735 -17.355 1.00 92.88 74 LEU A N 1
ATOM 557 C CA . LEU A 1 74 ? 9.817 4.666 -16.482 1.00 92.88 74 LEU A CA 1
ATOM 558 C C . LEU A 1 74 ? 9.031 5.985 -16.503 1.00 92.88 74 LEU A C 1
ATOM 560 O O . LEU A 1 74 ? 7.814 5.969 -16.664 1.00 92.88 74 LEU A O 1
ATOM 564 N N . ARG A 1 75 ? 9.722 7.129 -16.402 1.00 92.12 75 ARG A N 1
ATOM 565 C CA . ARG A 1 75 ? 9.087 8.457 -16.460 1.00 92.12 75 ARG A CA 1
ATOM 566 C C . ARG A 1 75 ? 8.408 8.717 -17.802 1.00 92.12 75 ARG A C 1
ATOM 568 O O . ARG A 1 75 ? 7.244 9.095 -17.820 1.00 92.12 75 ARG A O 1
ATOM 575 N N . ALA A 1 76 ? 9.094 8.439 -18.909 1.00 95.25 76 ALA A N 1
ATOM 576 C CA . ALA A 1 76 ? 8.532 8.631 -20.245 1.00 95.25 76 ALA A CA 1
ATOM 577 C C . ALA A 1 76 ? 7.292 7.751 -20.501 1.00 95.25 76 ALA A C 1
ATOM 579 O O . ALA A 1 76 ? 6.380 8.148 -21.225 1.00 95.25 76 ALA A O 1
ATOM 580 N N . GLU A 1 77 ? 7.250 6.538 -19.941 1.00 97.50 77 GLU A N 1
ATOM 581 C CA . GLU A 1 77 ? 6.075 5.665 -20.034 1.00 97.50 77 GLU A CA 1
ATOM 582 C C . GLU A 1 77 ? 4.928 6.138 -19.131 1.00 97.50 77 GLU A C 1
ATOM 584 O O . GLU A 1 77 ? 3.768 6.081 -19.537 1.00 97.50 77 GLU A O 1
ATOM 589 N N . ALA A 1 78 ? 5.240 6.660 -17.942 1.00 92.62 78 ALA A N 1
ATOM 590 C CA . ALA A 1 78 ? 4.250 7.236 -17.035 1.00 92.62 78 ALA A CA 1
ATOM 591 C C . ALA A 1 78 ? 3.573 8.471 -17.652 1.00 92.62 78 ALA A C 1
ATOM 593 O O . ALA A 1 78 ? 2.345 8.563 -17.659 1.00 92.62 78 ALA A O 1
ATOM 594 N N . GLU A 1 79 ? 4.360 9.359 -18.268 1.00 92.38 79 GLU A N 1
ATOM 595 C CA . GLU A 1 79 ? 3.867 10.534 -18.997 1.00 92.38 79 GLU A CA 1
ATOM 596 C C . GLU A 1 79 ? 2.938 10.149 -20.151 1.00 92.38 79 GLU A C 1
ATOM 598 O O . GLU A 1 79 ? 1.831 10.679 -20.247 1.00 92.38 79 GLU A O 1
ATOM 603 N N . ARG A 1 80 ? 3.336 9.173 -20.982 1.00 94.81 80 ARG A N 1
ATOM 604 C CA . ARG A 1 80 ? 2.513 8.655 -22.092 1.00 94.81 80 ARG A CA 1
ATOM 605 C C . ARG A 1 80 ? 1.150 8.138 -21.619 1.00 94.81 80 ARG A C 1
ATOM 607 O O . ARG A 1 80 ? 0.184 8.176 -22.374 1.00 94.81 80 ARG A O 1
ATOM 614 N N . ARG A 1 81 ? 1.082 7.636 -20.385 1.00 91.94 81 ARG A N 1
ATOM 615 C CA . ARG A 1 81 ? -0.120 7.057 -19.769 1.00 91.94 81 ARG A CA 1
ATOM 616 C C . ARG A 1 81 ? -0.869 8.029 -18.861 1.00 91.94 81 ARG A C 1
ATOM 618 O O . ARG A 1 81 ? -1.876 7.635 -18.282 1.00 91.94 81 ARG A O 1
ATOM 625 N N . HIS A 1 82 ? -0.395 9.269 -18.729 1.00 91.19 82 HIS A N 1
ATOM 626 C CA . HIS A 1 82 ? -0.959 10.286 -17.839 1.00 91.19 82 HIS A CA 1
ATOM 627 C C . HIS A 1 82 ? -1.071 9.835 -16.368 1.00 91.19 82 HIS A C 1
ATOM 629 O O . HIS A 1 82 ? -2.023 10.186 -15.670 1.00 91.19 82 HIS A O 1
ATOM 635 N N . VAL A 1 83 ? -0.091 9.067 -15.882 1.00 83.56 83 VAL A N 1
ATOM 636 C CA . VAL A 1 83 ? 0.005 8.624 -14.479 1.00 83.56 83 VAL A CA 1
ATOM 637 C C . VAL A 1 83 ? 1.335 9.056 -13.865 1.00 83.56 83 VAL A C 1
ATOM 639 O O . VAL A 1 83 ? 2.279 9.384 -14.582 1.00 83.56 83 VAL A O 1
ATOM 642 N N . SER A 1 84 ? 1.437 9.056 -12.533 1.00 85.94 84 SER A N 1
ATOM 643 C CA . SER A 1 84 ? 2.723 9.319 -11.878 1.00 85.94 84 SER A CA 1
ATOM 644 C C . SER A 1 84 ? 3.674 8.116 -12.022 1.00 85.94 84 SER A C 1
ATOM 646 O O . SER A 1 84 ? 3.206 6.975 -12.110 1.00 85.94 84 SER A O 1
ATOM 648 N N . PRO A 1 85 ? 5.004 8.324 -12.024 1.00 86.00 85 PRO A N 1
ATOM 649 C CA . PRO A 1 85 ? 5.977 7.230 -12.077 1.00 86.00 85 PRO A CA 1
ATOM 650 C C . PRO A 1 85 ? 5.818 6.217 -10.936 1.00 86.00 85 PRO A C 1
ATOM 652 O O . PRO A 1 85 ? 5.989 5.019 -11.145 1.00 86.00 85 PRO A O 1
ATOM 655 N N . GLU A 1 86 ? 5.447 6.683 -9.743 1.00 82.06 86 GLU A N 1
ATOM 656 C CA . GLU A 1 86 ? 5.194 5.838 -8.573 1.00 82.06 86 GLU A CA 1
ATOM 657 C C . GLU A 1 86 ? 3.965 4.953 -8.790 1.00 82.06 86 GLU A C 1
ATOM 659 O O . GLU A 1 86 ? 4.000 3.758 -8.499 1.00 82.06 86 GLU A O 1
ATOM 664 N N . MET A 1 87 ? 2.891 5.524 -9.348 1.00 78.19 87 MET A N 1
ATOM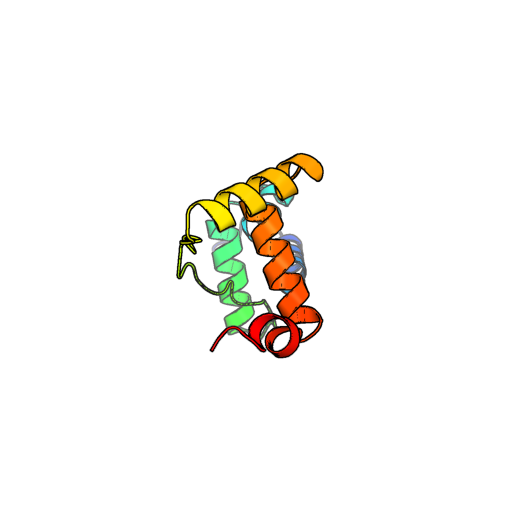 665 C CA . MET A 1 87 ? 1.686 4.773 -9.687 1.00 78.19 87 MET A CA 1
ATOM 666 C C . MET A 1 87 ? 1.987 3.719 -10.756 1.00 78.19 87 MET A C 1
ATOM 668 O O . MET A 1 87 ? 1.583 2.568 -10.608 1.00 78.19 87 MET A O 1
ATOM 672 N N . LEU A 1 88 ? 2.735 4.083 -11.804 1.00 88.81 88 LEU A N 1
ATOM 673 C CA . LEU A 1 88 ? 3.125 3.137 -12.848 1.00 88.81 88 LEU A CA 1
ATOM 674 C C . LEU A 1 88 ? 3.969 1.992 -12.277 1.00 88.81 88 LEU A C 1
ATOM 676 O O . LEU A 1 88 ? 3.687 0.832 -12.562 1.00 88.81 88 LEU A O 1
ATOM 680 N N . ALA A 1 89 ? 4.961 2.295 -11.438 1.00 89.12 89 ALA A N 1
ATOM 681 C CA . ALA A 1 89 ? 5.784 1.273 -10.799 1.00 89.12 89 ALA A CA 1
ATOM 682 C C . ALA A 1 89 ? 4.968 0.350 -9.883 1.00 89.12 89 ALA A C 1
ATOM 684 O O . ALA A 1 89 ? 5.162 -0.864 -9.901 1.00 89.12 89 ALA A O 1
ATOM 685 N N . SER A 1 90 ? 4.013 0.904 -9.130 1.00 82.25 90 SER A N 1
ATOM 686 C CA . SER A 1 90 ? 3.105 0.104 -8.307 1.00 82.25 90 SER A CA 1
ATOM 687 C C . SER A 1 90 ? 2.238 -0.830 -9.152 1.00 82.25 90 SER A C 1
ATOM 689 O O . SER A 1 90 ? 2.019 -1.970 -8.754 1.00 82.25 90 SER A O 1
ATOM 691 N N . VAL A 1 91 ? 1.745 -0.369 -10.305 1.00 84.88 91 VAL A N 1
ATOM 692 C CA . VAL A 1 91 ? 0.935 -1.191 -11.218 1.00 84.88 91 VAL A CA 1
ATOM 693 C C . VAL A 1 91 ? 1.778 -2.281 -11.870 1.00 84.88 91 VAL A C 1
ATOM 695 O O . VAL A 1 91 ? 1.319 -3.416 -11.968 1.00 84.88 91 VAL A O 1
ATOM 698 N N . LEU A 1 92 ? 3.014 -1.970 -12.271 1.00 91.25 92 LEU A N 1
ATOM 699 C CA . LEU A 1 92 ? 3.945 -2.960 -12.816 1.00 91.25 92 LEU A CA 1
ATOM 700 C C . LEU A 1 92 ? 4.197 -4.087 -11.811 1.00 91.25 92 LEU A C 1
ATOM 702 O O . LEU A 1 92 ? 4.001 -5.250 -12.148 1.00 91.25 92 LEU A O 1
ATOM 706 N N . LEU A 1 93 ? 4.547 -3.745 -10.568 1.00 88.25 93 LEU A N 1
ATOM 707 C CA . LEU A 1 93 ? 4.756 -4.733 -9.507 1.00 88.25 93 LEU A CA 1
ATOM 708 C C . LEU A 1 93 ? 3.491 -5.551 -9.233 1.00 88.25 93 LEU A C 1
ATOM 710 O O . LEU A 1 93 ? 3.563 -6.771 -9.145 1.00 88.25 93 LEU A O 1
ATOM 714 N N . ALA A 1 94 ? 2.328 -4.899 -9.144 1.00 80.06 94 ALA A N 1
ATOM 715 C CA . ALA A 1 94 ? 1.063 -5.594 -8.926 1.00 80.06 94 ALA A CA 1
ATOM 716 C C . ALA A 1 94 ? 0.73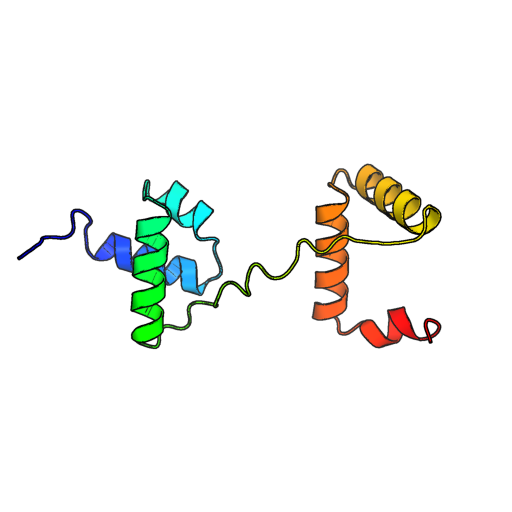9 -6.582 -10.059 1.00 80.06 94 ALA A C 1
ATOM 718 O O . ALA A 1 94 ? 0.276 -7.682 -9.780 1.00 80.06 94 ALA A O 1
ATOM 719 N N . THR A 1 95 ? 1.022 -6.211 -11.311 1.00 87.50 95 THR A N 1
ATOM 720 C CA . THR A 1 95 ? 0.794 -7.066 -12.487 1.00 87.50 95 THR A CA 1
ATOM 721 C C . THR A 1 95 ? 1.740 -8.264 -12.484 1.00 87.50 95 THR A C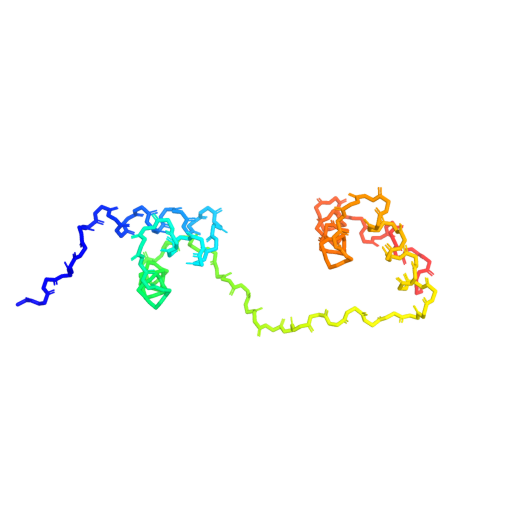 1
ATOM 723 O O . THR A 1 95 ? 1.290 -9.394 -12.628 1.00 87.50 95 THR A O 1
ATOM 726 N N . ILE A 1 96 ? 3.036 -8.038 -12.234 1.00 90.94 96 ILE A N 1
ATOM 727 C CA . ILE A 1 96 ? 4.034 -9.116 -12.146 1.00 90.94 96 ILE A CA 1
ATOM 728 C C . ILE A 1 96 ? 3.647 -10.129 -11.064 1.00 90.94 96 ILE A C 1
ATOM 730 O O . ILE A 1 96 ? 3.727 -11.330 -11.301 1.00 90.94 96 ILE A O 1
ATOM 734 N N . CYS A 1 97 ? 3.194 -9.653 -9.900 1.00 86.12 97 CYS A N 1
ATOM 735 C CA . CYS A 1 97 ? 2.746 -10.523 -8.816 1.00 86.12 97 CYS A CA 1
ATOM 736 C C . CYS A 1 97 ? 1.453 -11.278 -9.145 1.00 86.12 97 CYS A C 1
ATOM 738 O O . CYS A 1 97 ? 1.325 -12.438 -8.769 1.00 86.12 97 CYS A O 1
ATOM 740 N N . ALA A 1 98 ? 0.479 -10.620 -9.780 1.00 82.31 98 ALA A N 1
ATOM 741 C CA . ALA A 1 98 ? -0.821 -11.222 -10.071 1.00 82.31 98 ALA A CA 1
ATOM 742 C C . AL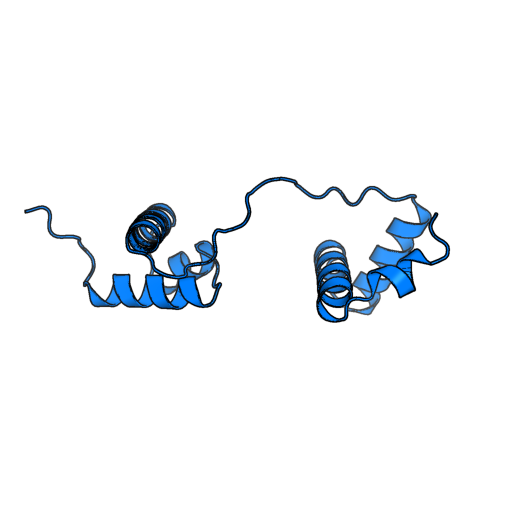A A 1 98 ? -0.719 -12.346 -11.110 1.00 82.31 98 ALA A C 1
ATOM 744 O O . ALA A 1 98 ? -1.376 -13.374 -10.958 1.00 82.31 98 ALA A O 1
ATOM 745 N N . ASP A 1 99 ? 0.133 -12.152 -12.115 1.00 91.19 99 ASP A N 1
ATOM 746 C CA . ASP A 1 99 ? 0.283 -13.063 -13.250 1.00 91.19 99 ASP A CA 1
ATOM 747 C C . ASP A 1 99 ? 1.509 -13.995 -13.112 1.00 91.19 99 ASP A C 1
ATOM 749 O O . ASP A 1 99 ? 1.866 -14.688 -14.061 1.00 91.19 99 ASP A O 1
ATOM 753 N N . ASP A 1 100 ? 2.164 -14.003 -11.943 1.00 91.75 100 ASP A N 1
ATOM 754 C CA . ASP A 1 100 ? 3.378 -14.779 -11.629 1.00 91.75 100 ASP A CA 1
ATOM 755 C C . ASP A 1 100 ? 4.494 -14.650 -12.690 1.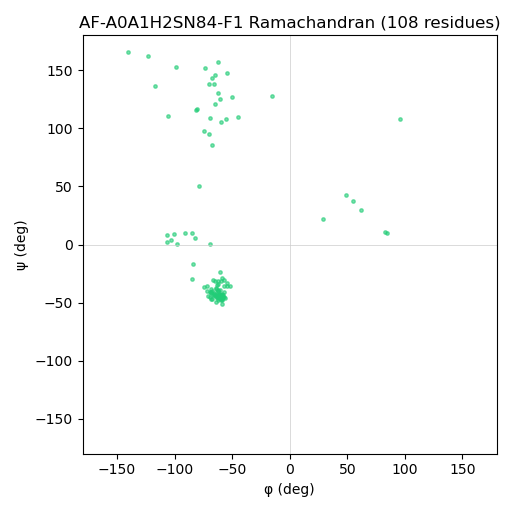00 91.75 100 ASP A C 1
ATOM 757 O O . ASP A 1 100 ? 5.156 -15.607 -13.095 1.00 91.75 100 ASP A O 1
ATOM 761 N N . LEU A 1 101 ? 4.716 -13.421 -13.170 1.00 93.12 101 LEU A N 1
ATOM 762 C CA . LEU A 1 101 ? 5.621 -13.134 -14.292 1.00 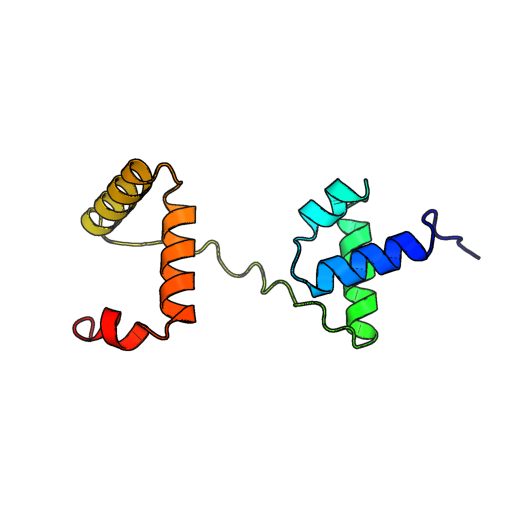93.12 101 LEU A CA 1
ATOM 763 C C . LEU A 1 101 ? 7.088 -12.976 -13.877 1.00 93.12 101 LEU A C 1
ATOM 765 O O . LEU A 1 101 ? 7.905 -12.545 -14.689 1.00 93.12 101 LEU A O 1
ATOM 769 N N . PHE A 1 102 ? 7.453 -13.294 -12.633 1.00 90.44 102 PHE A N 1
ATOM 770 C CA . PHE A 1 102 ? 8.817 -13.084 -12.140 1.00 90.44 102 PHE A CA 1
ATOM 771 C C . PHE A 1 102 ? 9.856 -13.796 -13.003 1.00 90.44 102 PHE A C 1
ATOM 773 O O . PHE A 1 102 ? 10.831 -13.170 -13.401 1.00 90.44 102 PHE A O 1
ATOM 780 N N . ASN A 1 103 ? 9.619 -15.060 -13.358 1.00 90.56 103 ASN A N 1
ATOM 781 C CA . ASN A 1 103 ? 10.552 -15.815 -14.195 1.00 90.56 103 ASN A CA 1
ATOM 782 C C . ASN A 1 103 ? 10.654 -15.218 -15.605 1.00 90.56 103 ASN A C 1
ATOM 784 O O . ASN A 1 103 ? 11.754 -15.012 -16.096 1.00 90.56 103 ASN A O 1
ATOM 788 N N . ALA A 1 104 ? 9.526 -14.834 -16.209 1.00 89.62 104 ALA A N 1
ATOM 789 C CA . ALA A 1 104 ? 9.509 -14.231 -17.543 1.00 89.62 104 ALA A CA 1
ATOM 790 C C . ALA A 1 104 ? 10.216 -12.864 -17.598 1.00 89.62 104 ALA A C 1
ATOM 792 O O . ALA A 1 104 ? 10.765 -12.484 -18.627 1.00 89.62 104 ALA A O 1
ATOM 793 N N . VAL A 1 105 ? 10.187 -12.098 -16.502 1.00 88.75 105 VAL A N 1
ATOM 794 C CA . VAL A 1 105 ? 10.844 -10.784 -16.414 1.00 88.75 105 VAL A CA 1
ATOM 795 C C . VAL A 1 105 ? 12.320 -10.906 -16.022 1.00 88.75 105 VAL A C 1
ATOM 797 O O . VAL A 1 105 ? 13.117 -10.046 -16.395 1.00 88.75 105 VAL A O 1
ATOM 800 N N . LEU A 1 106 ? 12.687 -11.938 -15.258 1.00 89.62 106 LEU A N 1
ATOM 801 C CA . LEU A 1 106 ? 14.017 -12.095 -14.659 1.00 89.62 106 LEU A CA 1
ATOM 802 C C . LEU A 1 106 ? 14.889 -13.167 -15.325 1.00 89.62 106 LEU A C 1
ATOM 804 O O . LEU A 1 106 ? 16.003 -13.376 -14.855 1.00 89.62 106 LEU A O 1
ATOM 808 N N . GLU A 1 107 ? 14.418 -13.822 -16.387 1.00 81.88 107 GLU A N 1
ATOM 809 C CA . GLU A 1 107 ? 15.110 -14.937 -17.057 1.00 81.88 107 GLU A CA 1
ATOM 810 C C . GLU A 1 107 ? 16.565 -14.615 -17.445 1.00 81.88 107 GLU A C 1
ATOM 812 O O . GLU A 1 107 ? 17.431 -15.470 -17.298 1.00 81.88 107 GLU A O 1
ATOM 817 N N . ASP A 1 108 ? 16.848 -13.368 -17.838 1.00 73.75 108 ASP A N 1
ATOM 818 C CA . ASP A 1 108 ? 18.193 -12.891 -18.206 1.00 73.75 108 ASP A CA 1
ATOM 819 C C . ASP A 1 108 ? 18.830 -11.966 -17.148 1.00 73.75 108 ASP A C 1
ATOM 821 O O . ASP A 1 108 ? 19.847 -11.314 -17.402 1.00 73.75 108 ASP A O 1
ATOM 825 N N . ALA A 1 109 ? 18.206 -11.820 -15.977 1.00 72.44 109 ALA A N 1
ATOM 826 C CA . ALA A 1 109 ? 18.633 -10.840 -14.981 1.00 72.44 109 ALA A CA 1
ATOM 827 C C . ALA A 1 109 ? 19.776 -11.339 -14.076 1.00 72.44 109 ALA A C 1
ATOM 829 O O . ALA A 1 109 ? 20.428 -10.500 -13.447 1.00 72.44 109 ALA A O 1
ATOM 830 N N . TRP A 1 110 ? 20.040 -12.655 -14.018 1.00 61.00 110 TRP A N 1
ATOM 831 C CA . TRP A 1 110 ? 21.049 -13.275 -13.140 1.00 61.00 110 TRP A CA 1
ATOM 832 C C . TRP A 1 110 ? 21.645 -14.551 -13.735 1.00 61.00 110 TRP A C 1
ATOM 834 O O . TRP A 1 110 ? 20.857 -15.398 -14.206 1.00 61.00 110 TRP A O 1
#

Solvent-accessible surface area (backbone atoms only — not comparable to full-atom values): 6732 Å² total; per-residue (Å²): 132,90,76,69,98,59,63,72,68,60,57,51,53,53,44,57,45,31,43,75,63,51,51,60,65,58,54,14,63,77,70,75,43,54,54,68,58,48,50,54,51,47,55,54,40,42,78,70,70,44,76,48,66,74,75,76,64,98,70,67,86,79,75,86,81,65,57,72,66,59,51,52,50,47,43,57,53,12,58,77,68,77,46,52,50,67,56,46,51,53,50,51,53,51,48,37,63,74,70,66,36,58,61,81,74,43,67,84,73,116

Foldseek 3Di:
DPPDPDDPVLLVVLQVCQLVVDDLVVSCVVSVHDSVVSVVSNVVCVVVVRNRDDPPDPPDPPPPDDPPVVQVVLCVVCVVVVHHSVVSVVVVVVVCVVVVCCCVVCVPVD

InterPro domains:
  IPR002514 Transposase IS3/IS911family [PF01527] (2-53)
  IPR009057 Homedomain-like superfamily [SSF46689] (2-87)
  IPR036388 Winged helix-like DNA-binding domain superfamily [G3DSA:1.10.10.10] (1-54)

Organism: NCBI:txid1545044

pLDDT: mean 82.77, std 14.47, range [40.19, 97.5]

Mean predicted aligned error: 13.77 Å

Nearest PDB structures (foldseek):
  1mdm-assembly1_A  TM=5.639E-01  e=2.281E-02  Homo sapiens
  6pax-assembly1_A  TM=5.624E-01  e=4.054E-02  Homo sapiens
  1pdn-assembly1_C  TM=5.655E-01  e=4.294E-02  Drosophila melanogaster
  2lvs-assembly1_A  TM=5.090E-01  e=4.294E-02  Hyperthermus butylicus DSM 5456
  1p4w-assembly1_A  TM=7.084E-01  e=7.193E-01  Erwinia amylovora

Secondary structure (DSSP, 8-state):
----SS-HHHHHHHHHHHHTT--HHHHHHHHT--HHHHHHHHHHHHHTT--PPP---S---------HHHHHHHHHHHHHTTS-HHHHHHHHHHHHHHTTTHHHHHTTT-